Protein AF-A0A355CF87-F1 (afdb_monomer)

Mean predicted aligned error: 5.88 Å

Solvent-accessible surface area (backbone atoms only — not comparable to full-atom values): 4061 Å² total; per-residue (Å²): 110,66,74,66,44,70,74,38,77,69,50,60,74,70,53,89,72,88,83,83,82,77,80,77,50,22,67,56,49,42,52,52,52,51,51,52,31,57,73,73,73,47,82,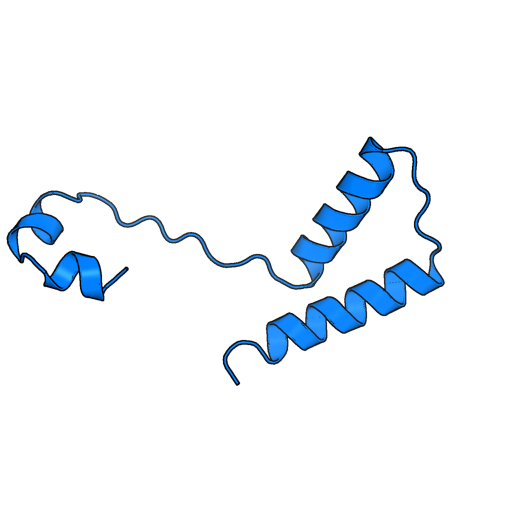77,53,71,70,58,49,54,52,49,36,54,51,34,39,52,48,55,74,53,59,95,116

pLDDT: mean 90.06, std 9.79, range [65.38, 98.25]

Nearest PDB structures (foldseek):
  8jxm-assembly1_E  TM=7.008E-01  e=3.534E+00  Homo sapiens
  8jxl-assembly1_A  TM=7.272E-01  e=4.610E+00  Homo sapiens
  8jak-assembly1_E  TM=7.202E-01  e=7.340E+00  Homo sapiens

Structure (mmCIF, N/CA/C/O backbone):
data_AF-A0A355CF87-F1
#
_entry.id   AF-A0A355CF87-F1
#
loop_
_atom_site.group_PDB
_atom_site.id
_atom_site.type_symbol
_atom_site.label_atom_id
_atom_site.label_alt_id
_atom_site.label_comp_id
_atom_site.label_asym_id
_atom_site.label_entity_id
_atom_site.label_seq_id
_atom_site.pdbx_PDB_ins_code
_atom_site.Cartn_x
_atom_site.Cartn_y
_atom_site.Cartn_z
_atom_site.occupancy
_atom_site.B_iso_or_equiv
_atom_site.auth_seq_id
_atom_site.auth_comp_id
_atom_site.auth_asym_id
_atom_site.auth_atom_id
_atom_site.pdbx_PDB_model_num
ATOM 1 N N . MET A 1 1 ? -12.213 -3.456 16.982 1.00 75.69 1 MET A N 1
ATOM 2 C CA . MET A 1 1 ? -11.831 -2.437 17.984 1.00 75.69 1 MET A CA 1
ATOM 3 C C . MET A 1 1 ? -13.005 -2.098 18.901 1.00 75.69 1 MET A C 1
ATOM 5 O O . MET A 1 1 ? -12.836 -2.162 20.107 1.00 75.69 1 MET A O 1
ATOM 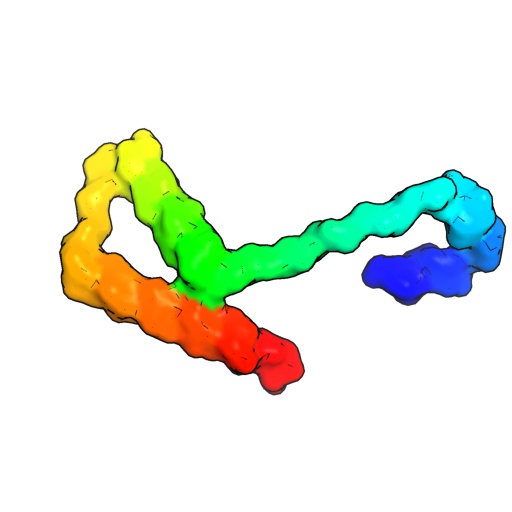9 N N . GLU A 1 2 ? -14.209 -1.857 18.371 1.00 73.69 2 GLU A N 1
ATOM 10 C CA . GLU A 1 2 ? -15.428 -1.655 19.189 1.00 73.69 2 GLU A CA 1
ATOM 11 C C . GLU A 1 2 ? -15.689 -2.785 20.196 1.00 73.69 2 GLU A C 1
ATOM 13 O O . GLU A 1 2 ? -15.753 -2.527 21.389 1.00 73.69 2 GLU A O 1
ATOM 18 N N . GLN A 1 3 ? -15.651 -4.047 19.756 1.00 73.00 3 GLN A N 1
ATOM 19 C CA . GLN A 1 3 ? -15.835 -5.211 20.642 1.00 73.00 3 GLN A CA 1
ATOM 20 C C . GLN A 1 3 ? -14.850 -5.281 21.829 1.00 73.00 3 GLN A C 1
ATOM 22 O O . GLN A 1 3 ? -15.170 -5.861 22.860 1.00 73.00 3 GLN A O 1
ATOM 27 N N . PHE A 1 4 ? -13.650 -4.704 21.700 1.00 73.56 4 PHE A N 1
ATOM 28 C CA . PHE A 1 4 ? -12.669 -4.646 22.790 1.00 73.56 4 PHE A CA 1
ATOM 29 C C . PHE A 1 4 ? -12.993 -3.529 23.791 1.00 73.56 4 PHE A C 1
ATOM 31 O O . PHE A 1 4 ? -12.753 -3.686 24.984 1.00 73.56 4 PHE A O 1
ATOM 38 N N . MET A 1 5 ? -13.573 -2.420 23.320 1.00 72.56 5 MET A N 1
ATOM 39 C CA . MET A 1 5 ? -14.043 -1.333 24.185 1.00 72.56 5 MET A CA 1
ATOM 40 C C . MET A 1 5 ? -15.276 -1.744 24.985 1.00 72.56 5 MET A C 1
ATOM 42 O O . MET A 1 5 ? -15.377 -1.414 26.164 1.00 72.56 5 MET A O 1
ATOM 46 N N . ASP A 1 6 ? -16.174 -2.509 24.364 1.00 74.75 6 ASP A N 1
ATOM 47 C CA . ASP A 1 6 ? -17.423 -2.960 24.986 1.00 74.75 6 ASP A CA 1
ATOM 48 C C . ASP A 1 6 ? -17.202 -4.029 26.067 1.00 74.75 6 ASP A C 1
ATOM 50 O O . ASP A 1 6 ? -18.081 -4.277 26.892 1.00 74.75 6 ASP A O 1
ATOM 54 N N . ALA A 1 7 ? -16.009 -4.632 26.116 1.00 78.69 7 ALA A N 1
ATOM 55 C CA . ALA A 1 7 ? -15.644 -5.609 27.137 1.00 78.69 7 ALA A CA 1
ATOM 56 C C . ALA A 1 7 ? -15.574 -4.999 28.551 1.00 78.69 7 ALA A C 1
ATOM 58 O O . ALA A 1 7 ? -15.723 -5.723 29.538 1.00 78.69 7 ALA A O 1
ATOM 59 N N . ASN A 1 8 ? -15.351 -3.682 28.674 1.00 73.56 8 ASN A N 1
ATOM 60 C CA . ASN A 1 8 ? -15.425 -2.976 29.951 1.00 73.56 8 ASN A CA 1
ATOM 61 C C . ASN A 1 8 ? -15.715 -1.477 29.757 1.00 73.56 8 ASN A C 1
ATOM 63 O O . ASN A 1 8 ? -14.876 -0.728 29.252 1.00 73.56 8 ASN A O 1
ATOM 67 N N . SER A 1 9 ? -16.863 -1.011 30.260 1.00 67.69 9 SER A N 1
ATOM 68 C CA . SER A 1 9 ? -17.321 0.384 30.149 1.00 67.69 9 SER A CA 1
ATOM 69 C C . SER A 1 9 ? -16.340 1.418 30.726 1.00 67.69 9 SER A C 1
ATOM 71 O O . SER A 1 9 ? -16.332 2.572 30.299 1.00 67.69 9 SER A O 1
ATOM 73 N N . GLY A 1 10 ? -15.458 1.014 31.650 1.00 79.38 10 GLY A N 1
ATOM 74 C CA . GLY A 1 10 ? -14.408 1.873 32.205 1.00 79.38 10 GLY A CA 1
ATOM 75 C C . GLY A 1 10 ? -13.237 2.156 31.253 1.00 79.38 10 GLY A C 1
ATOM 76 O O . GLY A 1 10 ? -12.491 3.109 31.481 1.00 79.38 10 GLY A O 1
ATOM 77 N N . MET A 1 11 ? -13.055 1.367 30.187 1.00 74.06 11 MET A N 1
ATOM 78 C CA . MET A 1 11 ? -11.964 1.564 29.221 1.00 74.06 11 MET A CA 1
ATOM 79 C C . MET A 1 11 ? -12.223 2.756 28.300 1.00 74.06 11 MET A C 1
ATOM 81 O O . MET A 1 11 ? -11.302 3.528 28.043 1.00 74.06 11 MET A O 1
ATOM 85 N N . ALA A 1 12 ? -13.476 2.974 27.891 1.00 73.12 12 ALA A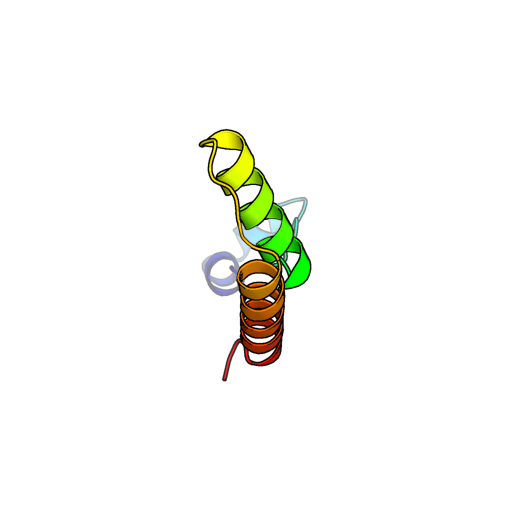 N 1
ATOM 86 C CA . ALA A 1 12 ? -13.864 4.146 27.101 1.00 73.12 12 ALA A CA 1
ATOM 87 C C . ALA A 1 12 ? -13.580 5.466 27.833 1.00 73.12 12 ALA A C 1
ATOM 89 O O . ALA A 1 12 ? -13.143 6.429 27.217 1.00 73.12 12 ALA A O 1
ATOM 90 N N . SER A 1 13 ? -13.733 5.486 29.160 1.00 80.12 13 SER A N 1
ATOM 91 C CA . SER A 1 13 ? -13.415 6.651 29.996 1.00 80.12 13 SER A CA 1
ATOM 92 C C . SER A 1 13 ? -11.912 6.957 30.090 1.00 80.12 13 SER A C 1
ATOM 94 O O . SER A 1 13 ? -11.554 8.104 30.356 1.00 80.12 13 SER A O 1
ATOM 96 N N . ARG A 1 14 ? -11.035 5.955 29.933 1.00 82.81 14 ARG A N 1
ATOM 97 C CA . ARG A 1 14 ? -9.574 6.096 30.103 1.00 82.81 14 ARG A CA 1
ATOM 98 C C . ARG A 1 14 ? -8.833 6.351 28.791 1.00 82.81 14 ARG A C 1
ATOM 100 O O . ARG A 1 14 ? -7.683 6.782 28.825 1.00 82.81 14 ARG A O 1
ATOM 107 N N . ILE A 1 15 ? -9.469 6.095 27.650 1.00 80.06 15 ILE A N 1
ATOM 108 C CA . ILE A 1 15 ? -8.931 6.431 26.331 1.00 80.06 15 ILE A CA 1
ATOM 109 C C . ILE A 1 15 ? -9.429 7.829 25.960 1.00 80.06 15 ILE A C 1
ATOM 111 O O . ILE A 1 15 ? -10.545 8.002 25.488 1.00 80.06 15 ILE A O 1
ATOM 115 N N . ALA A 1 16 ? -8.585 8.834 26.191 1.00 81.50 16 ALA A N 1
ATOM 116 C CA . ALA A 1 16 ? -8.924 10.233 25.925 1.00 81.50 16 ALA A CA 1
ATOM 117 C C . ALA A 1 16 ? -9.088 10.549 24.426 1.00 81.50 16 ALA A C 1
ATOM 119 O O . ALA A 1 16 ? -9.821 11.469 24.070 1.00 81.50 16 ALA A O 1
ATOM 120 N N . TYR A 1 17 ? -8.418 9.789 23.550 1.00 83.75 17 TYR A N 1
ATOM 121 C CA . TYR A 1 17 ? -8.423 10.010 22.106 1.00 83.75 17 TYR A CA 1
ATOM 122 C C . TYR A 1 17 ? -8.538 8.692 21.352 1.00 83.75 17 TYR A C 1
ATOM 124 O O . TYR A 1 17 ? -7.775 7.756 21.590 1.00 83.75 17 TYR A O 1
ATOM 132 N N . LYS A 1 18 ? -9.461 8.648 20.393 1.00 82.25 18 LYS A N 1
ATOM 133 C CA . LYS A 1 18 ? -9.546 7.581 19.399 1.00 82.25 18 LYS A CA 1
ATOM 134 C C . LYS A 1 18 ? -8.900 8.093 18.116 1.00 82.25 18 LYS A C 1
ATOM 136 O O . LYS A 1 18 ? -9.415 9.021 17.503 1.00 82.25 18 LYS A O 1
ATOM 141 N N . ILE A 1 19 ? -7.769 7.506 17.740 1.00 88.56 19 ILE A N 1
ATOM 142 C CA . ILE A 1 19 ? -7.120 7.779 16.456 1.00 88.56 19 ILE A CA 1
ATOM 143 C C . ILE A 1 19 ? -7.527 6.659 15.507 1.00 88.56 19 ILE A C 1
ATOM 145 O O . ILE A 1 19 ? -7.327 5.482 15.809 1.00 88.56 19 ILE A O 1
ATOM 149 N N . GLU A 1 20 ? -8.138 7.026 14.387 1.00 87.31 20 GLU A N 1
ATOM 150 C CA . GLU A 1 20 ? -8.505 6.076 13.345 1.00 87.31 20 GLU A CA 1
ATOM 151 C C . GLU A 1 20 ? -7.354 5.945 12.353 1.00 87.31 20 GLU A C 1
ATOM 153 O O . GLU A 1 20 ? -6.827 6.939 11.856 1.00 87.31 20 GLU A O 1
ATOM 158 N N . PHE A 1 21 ? -6.964 4.703 12.087 1.00 90.75 21 PHE A N 1
ATOM 159 C CA . PHE A 1 21 ? -5.975 4.356 11.077 1.00 90.75 21 PHE A CA 1
ATOM 160 C C . PHE A 1 21 ? -6.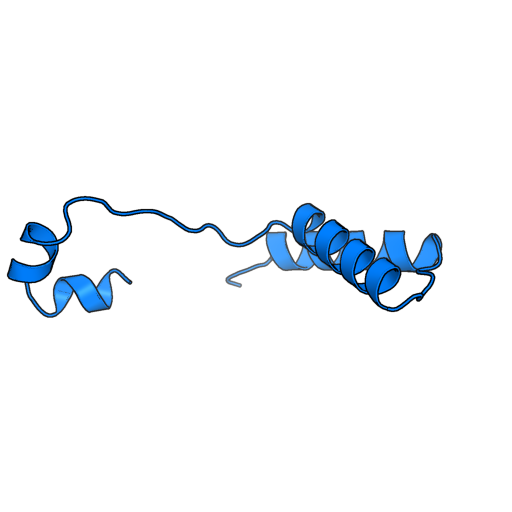739 3.709 9.922 1.00 90.75 21 PHE A C 1
ATOM 162 O O . PHE A 1 21 ? -7.058 2.521 10.016 1.00 90.75 21 PHE A O 1
ATOM 169 N N . PRO A 1 22 ? -7.136 4.477 8.893 1.00 91.19 22 PRO A N 1
ATOM 170 C CA . PRO A 1 22 ? -7.812 3.900 7.741 1.00 91.19 22 PRO A CA 1
ATOM 171 C C . PRO A 1 22 ? -6.853 2.983 6.975 1.00 91.19 22 PRO A C 1
ATOM 173 O O . PRO A 1 22 ? -5.64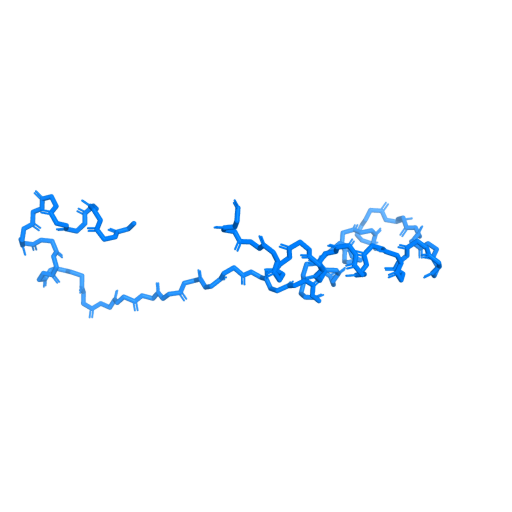5 3.222 6.949 1.00 91.19 22 PRO A O 1
ATOM 176 N N . ASP A 1 23 ? -7.392 1.957 6.315 1.00 93.94 23 ASP A N 1
ATOM 177 C CA . ASP A 1 23 ? -6.602 1.181 5.358 1.00 93.94 23 ASP A CA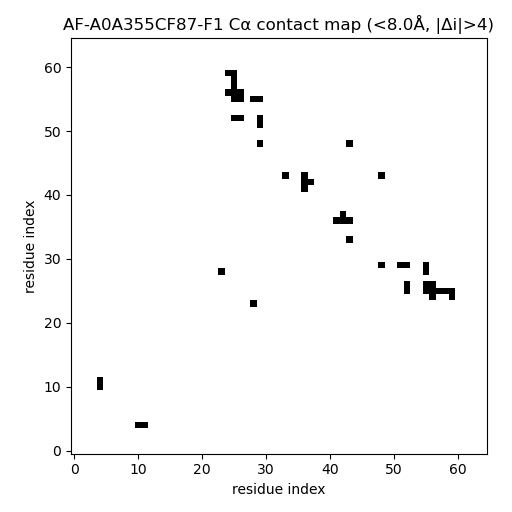 1
ATOM 178 C C . ASP A 1 23 ? -6.118 2.088 4.223 1.00 93.94 23 ASP A C 1
ATOM 180 O O . ASP A 1 23 ? -6.878 2.936 3.736 1.00 93.94 23 ASP A O 1
ATOM 184 N N . TYR A 1 24 ? -4.909 1.819 3.732 1.00 96.56 24 TYR A N 1
ATOM 185 C CA . TYR A 1 24 ? -4.420 2.411 2.494 1.00 96.56 24 TYR A CA 1
ATOM 186 C C . TYR A 1 24 ? -5.355 2.099 1.327 1.00 96.56 24 TYR A C 1
ATOM 188 O O . TYR A 1 24 ? -5.831 0.970 1.159 1.00 96.56 24 TYR A O 1
ATOM 196 N N . ASN A 1 25 ? -5.593 3.104 0.494 1.00 96.25 25 ASN A N 1
ATOM 197 C CA . ASN A 1 25 ? -6.310 2.930 -0.755 1.00 96.25 25 ASN A CA 1
ATOM 198 C C . ASN A 1 25 ? -5.428 2.249 -1.820 1.00 96.25 25 ASN A C 1
ATOM 200 O O . ASN A 1 25 ? -4.217 2.094 -1.661 1.00 96.25 25 ASN A O 1
ATOM 204 N N . GLY A 1 26 ? -6.040 1.814 -2.925 1.00 97.12 26 GLY A N 1
ATOM 205 C CA . GLY A 1 26 ? -5.320 1.086 -3.977 1.00 97.12 26 GLY A CA 1
ATOM 206 C C . GLY A 1 26 ? -4.165 1.872 -4.617 1.00 97.12 26 GLY A C 1
ATOM 207 O O . GLY A 1 26 ? -3.176 1.266 -5.022 1.00 97.12 26 GLY A O 1
ATOM 208 N N . GLU A 1 27 ? -4.262 3.201 -4.681 1.00 97.38 27 GLU A N 1
ATOM 209 C CA . GLU A 1 27 ? -3.200 4.075 -5.191 1.00 97.38 27 GLU A CA 1
ATOM 210 C C . GLU A 1 27 ? -2.040 4.185 -4.193 1.00 97.38 27 GLU A C 1
ATOM 212 O O . GLU A 1 27 ? -0.882 4.028 -4.574 1.00 97.38 27 GLU A O 1
ATOM 217 N N . GLU A 1 28 ? -2.337 4.357 -2.906 1.00 98.06 28 GLU A N 1
ATOM 218 C CA . GLU A 1 28 ? -1.327 4.382 -1.840 1.00 98.06 28 GLU A CA 1
ATOM 219 C C . GLU A 1 28 ? -0.574 3.046 -1.752 1.00 98.06 28 GLU A C 1
ATOM 221 O O . GLU A 1 28 ? 0.653 3.022 -1.661 1.00 98.06 28 GLU A O 1
ATOM 226 N N . LEU A 1 29 ? -1.282 1.916 -1.866 1.00 98.06 29 LEU A N 1
ATOM 227 C CA . LEU A 1 29 ? -0.662 0.588 -1.920 1.00 98.06 29 LEU A CA 1
ATOM 228 C C . LEU A 1 29 ? 0.246 0.416 -3.146 1.00 98.06 29 LEU A C 1
ATOM 230 O O . LEU A 1 29 ? 1.311 -0.196 -3.047 1.00 98.06 29 LEU A O 1
ATOM 234 N N . HIS A 1 30 ? -0.147 0.965 -4.297 1.00 98.25 30 HIS A N 1
ATOM 235 C CA . HIS A 1 30 ? 0.675 0.949 -5.508 1.00 98.25 30 HIS A CA 1
ATOM 236 C C . HIS A 1 30 ? 1.958 1.770 -5.329 1.00 98.25 30 HIS A C 1
ATOM 238 O O . HIS A 1 30 ? 3.041 1.297 -5.676 1.00 98.25 30 HIS A O 1
ATOM 244 N N . GLN A 1 31 ? 1.868 2.946 -4.706 1.00 98.12 31 GLN A N 1
ATOM 245 C CA . GLN A 1 31 ? 3.035 3.767 -4.378 1.00 98.12 31 GLN A CA 1
ATOM 246 C C . GLN A 1 31 ? 3.984 3.063 -3.401 1.00 98.12 31 GLN A C 1
ATOM 248 O O . GLN A 1 31 ? 5.197 3.061 -3.621 1.00 98.12 31 GLN A O 1
ATOM 253 N N . ILE A 1 32 ? 3.449 2.419 -2.358 1.00 98.12 32 ILE A N 1
ATOM 254 C CA . ILE A 1 32 ? 4.242 1.625 -1.409 1.00 98.12 32 ILE A CA 1
ATOM 255 C C . ILE A 1 32 ? 4.993 0.513 -2.149 1.00 98.12 32 ILE A C 1
ATOM 257 O O . ILE A 1 32 ? 6.202 0.372 -1.976 1.00 98.12 32 ILE A O 1
ATOM 261 N N . PHE A 1 33 ? 4.315 -0.230 -3.027 1.00 97.88 33 PHE A N 1
ATOM 262 C CA . PHE A 1 33 ? 4.944 -1.281 -3.828 1.00 97.88 33 PHE A CA 1
ATOM 263 C C . PHE A 1 33 ? 6.092 -0.752 -4.705 1.00 97.88 33 PHE A C 1
ATOM 265 O O . PHE A 1 33 ? 7.159 -1.365 -4.766 1.00 97.88 33 PHE A O 1
ATOM 272 N N . LEU A 1 34 ? 5.905 0.395 -5.368 1.00 97.62 34 LEU A N 1
ATOM 273 C CA . LEU A 1 34 ? 6.960 1.007 -6.180 1.00 97.62 34 LEU A CA 1
ATOM 274 C C . LEU A 1 34 ? 8.150 1.461 -5.327 1.00 97.62 34 LEU A C 1
ATOM 276 O O . LEU A 1 34 ? 9.294 1.279 -5.743 1.00 97.62 34 LEU A O 1
ATOM 280 N N . SER A 1 35 ? 7.891 1.997 -4.132 1.00 97.69 35 SER A N 1
ATOM 281 C CA . SER A 1 35 ? 8.929 2.366 -3.164 1.00 97.69 35 SER A CA 1
ATOM 282 C C . SER A 1 35 ? 9.751 1.147 -2.725 1.00 97.69 35 SER A C 1
ATOM 284 O O . SER A 1 35 ? 10.979 1.203 -2.709 1.00 97.69 35 SER A O 1
ATOM 286 N N . MET A 1 36 ? 9.094 0.010 -2.470 1.00 97.75 36 MET A N 1
ATOM 287 C CA . MET A 1 36 ? 9.772 -1.255 -2.158 1.00 97.75 36 MET A CA 1
ATOM 288 C C . MET A 1 36 ? 10.639 -1.740 -3.326 1.00 97.75 36 MET A C 1
ATOM 290 O O . MET A 1 36 ? 11.804 -2.067 -3.124 1.00 97.75 36 MET A O 1
ATOM 294 N N . CYS A 1 37 ? 10.114 -1.709 -4.558 1.00 97.19 37 CYS A N 1
ATOM 295 C CA . CYS A 1 37 ? 10.896 -2.075 -5.743 1.00 97.19 37 CYS A CA 1
ATOM 296 C C . CYS A 1 37 ? 12.157 -1.213 -5.870 1.00 97.19 37 CYS A C 1
ATOM 298 O O . CYS A 1 37 ? 13.242 -1.740 -6.089 1.00 97.19 37 CYS A O 1
ATOM 300 N N . GLN A 1 38 ? 12.030 0.105 -5.698 1.00 95.50 38 GLN A N 1
ATOM 301 C CA . GLN A 1 38 ? 13.172 1.018 -5.755 1.00 95.50 38 GLN A CA 1
ATOM 302 C C . GLN A 1 38 ? 14.192 0.740 -4.646 1.00 95.50 38 GLN A C 1
ATOM 304 O O . GLN A 1 38 ? 15.392 0.757 -4.919 1.00 95.50 38 GLN A O 1
ATOM 309 N N . GLY A 1 39 ? 13.729 0.455 -3.425 1.00 96.88 39 GLY A N 1
ATOM 310 C CA . GLY A 1 39 ? 14.587 0.115 -2.288 1.00 96.88 39 GLY A CA 1
ATOM 311 C C . GLY A 1 39 ? 15.427 -1.144 -2.517 1.00 96.88 39 GLY A C 1
ATOM 312 O O . GLY A 1 39 ? 16.605 -1.161 -2.166 1.00 96.88 39 GLY A O 1
ATOM 313 N N . ASP A 1 40 ? 14.855 -2.148 -3.184 1.00 96.31 40 ASP A N 1
ATOM 314 C CA . ASP A 1 40 ? 15.514 -3.427 -3.480 1.00 96.31 40 ASP A CA 1
ATOM 315 C C . ASP A 1 40 ? 16.238 -3.442 -4.845 1.00 96.31 40 ASP A C 1
ATOM 317 O O . ASP A 1 40 ? 16.776 -4.467 -5.272 1.00 96.31 40 ASP A O 1
ATOM 321 N N . GLY A 1 41 ? 16.266 -2.308 -5.556 1.00 96.19 41 GLY A N 1
ATOM 322 C CA . GLY A 1 41 ? 16.898 -2.180 -6.874 1.00 96.19 41 GLY A CA 1
ATOM 323 C C . GLY A 1 41 ? 16.140 -2.881 -8.008 1.00 96.19 41 GLY A C 1
ATOM 324 O O . GLY A 1 41 ? 16.709 -3.150 -9.068 1.00 96.19 41 GLY A O 1
ATOM 325 N N . TRP A 1 42 ? 14.864 -3.197 -7.802 1.00 97.06 42 TRP A N 1
ATOM 326 C CA . TRP A 1 42 ? 13.990 -3.787 -8.807 1.00 97.06 42 TRP A CA 1
ATOM 327 C C . TRP A 1 42 ? 13.352 -2.716 -9.685 1.00 97.06 42 TRP A C 1
ATOM 329 O O . TRP A 1 42 ? 12.926 -1.653 -9.233 1.00 97.06 42 TRP A O 1
ATOM 339 N N . ILE A 1 43 ? 13.226 -3.036 -10.970 1.00 94.62 43 ILE A N 1
ATOM 340 C CA . ILE A 1 43 ? 12.504 -2.208 -11.932 1.00 94.62 43 ILE A CA 1
ATOM 341 C C . ILE A 1 43 ? 11.130 -2.833 -12.133 1.00 94.62 43 ILE A C 1
ATOM 343 O O . ILE A 1 43 ? 11.033 -3.984 -12.552 1.00 94.62 43 ILE A O 1
ATOM 347 N N . CYS A 1 44 ? 10.075 -2.065 -11.865 1.00 96.12 44 CYS A N 1
ATOM 348 C CA . CYS A 1 44 ? 8.712 -2.437 -12.224 1.00 96.12 44 CYS A CA 1
ATOM 349 C C . CYS A 1 44 ? 8.411 -1.933 -13.647 1.00 96.12 44 CYS A C 1
ATOM 351 O O . CYS A 1 44 ? 8.365 -0.715 -13.850 1.00 96.12 44 CYS A O 1
ATOM 353 N N . PRO A 1 45 ? 8.223 -2.823 -14.642 1.00 97.50 45 PRO A N 1
ATOM 354 C CA . PRO A 1 45 ? 7.879 -2.412 -15.998 1.00 97.50 45 PRO A CA 1
ATOM 355 C C . PRO A 1 45 ? 6.566 -1.605 -16.046 1.00 97.50 45 PRO A C 1
ATOM 357 O O . PRO A 1 45 ? 5.658 -1.877 -15.253 1.00 97.50 45 PRO A O 1
ATOM 360 N N . PRO A 1 46 ? 6.417 -0.629 -16.964 1.00 96.62 46 PRO A N 1
ATOM 361 C CA . PRO A 1 46 ? 5.239 0.245 -16.999 1.00 96.62 46 PRO A CA 1
ATOM 362 C C . PRO A 1 46 ? 3.901 -0.493 -17.161 1.00 96.62 46 PRO A C 1
ATOM 364 O O . PRO A 1 46 ? 2.908 -0.117 -16.542 1.00 96.62 46 PRO A O 1
ATOM 367 N N . ASP A 1 47 ? 3.871 -1.558 -17.959 1.00 97.81 47 ASP A N 1
ATOM 368 C CA . ASP A 1 47 ? 2.696 -2.402 -18.190 1.00 97.81 47 ASP A CA 1
ATOM 369 C C . ASP A 1 47 ? 2.302 -3.198 -16.936 1.00 97.81 47 ASP A C 1
ATOM 371 O O . ASP A 1 47 ? 1.121 -3.276 -16.586 1.00 97.81 47 ASP A O 1
ATOM 375 N N . VAL A 1 48 ? 3.295 -3.724 -16.214 1.00 97.44 48 VAL A N 1
ATOM 376 C CA . VAL A 1 48 ? 3.096 -4.410 -14.931 1.00 97.44 48 VAL A CA 1
ATOM 377 C C . VAL A 1 48 ? 2.588 -3.429 -13.881 1.00 97.44 48 VAL A C 1
ATOM 379 O O . VAL A 1 48 ? 1.619 -3.729 -13.185 1.00 97.44 48 VAL A O 1
ATOM 382 N N . SER A 1 49 ? 3.193 -2.243 -13.806 1.00 97.56 49 SER A N 1
ATOM 383 C CA . SER A 1 49 ? 2.794 -1.180 -12.884 1.00 97.56 49 SER A CA 1
ATOM 384 C C . SER A 1 49 ? 1.335 -0.769 -13.096 1.00 97.56 49 SER A C 1
ATOM 386 O O . SER A 1 49 ? 0.555 -0.764 -12.143 1.00 97.56 49 SER A O 1
ATOM 388 N N . ALA A 1 50 ? 0.937 -0.517 -14.348 1.00 97.62 50 ALA A N 1
ATOM 389 C CA . ALA A 1 50 ? -0.431 -0.139 -14.693 1.00 97.62 50 ALA A CA 1
ATOM 390 C C . ALA A 1 50 ? -1.439 -1.250 -14.361 1.00 97.62 50 ALA A C 1
ATOM 392 O 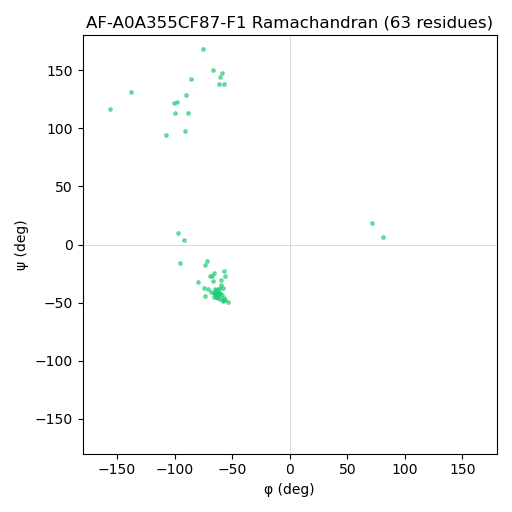O . ALA A 1 50 ? -2.505 -0.992 -13.796 1.00 97.62 50 ALA A O 1
ATOM 393 N N . ARG A 1 51 ? 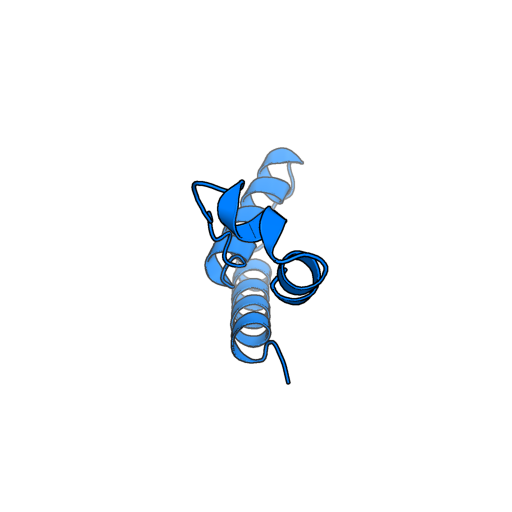-1.099 -2.510 -14.666 1.00 98.25 51 ARG A N 1
ATOM 394 C CA . ARG A 1 51 ? -1.966 -3.648 -14.343 1.00 98.25 51 ARG A CA 1
ATOM 395 C C . ARG A 1 51 ? -2.102 -3.853 -12.837 1.00 98.25 51 ARG A C 1
ATOM 397 O O . ARG A 1 51 ? -3.206 -4.119 -12.365 1.00 98.25 51 ARG A O 1
ATOM 404 N N . LEU A 1 52 ? -1.010 -3.728 -12.086 1.00 98.00 52 LEU A N 1
ATOM 405 C CA . LEU A 1 52 ? -1.025 -3.856 -10.632 1.00 98.00 52 LEU A CA 1
ATOM 406 C C . LEU A 1 52 ? -1.875 -2.759 -9.988 1.00 98.00 52 LEU A C 1
ATOM 408 O O . LEU A 1 52 ? -2.695 -3.066 -9.128 1.00 98.00 52 LEU A O 1
ATOM 412 N N . GLN A 1 53 ? -1.742 -1.511 -10.446 1.00 97.94 53 GLN A N 1
ATOM 413 C CA . GLN A 1 53 ? -2.565 -0.399 -9.972 1.00 97.94 53 GLN A CA 1
ATOM 414 C C . GLN A 1 53 ? -4.060 -0.700 -10.150 1.00 97.94 53 GLN A C 1
ATOM 416 O O . GLN A 1 53 ? -4.829 -0.584 -9.198 1.00 97.94 53 GLN A O 1
ATOM 421 N N . ALA A 1 54 ? -4.469 -1.178 -11.331 1.00 97.94 54 ALA A N 1
ATOM 422 C CA . ALA A 1 54 ? -5.861 -1.544 -11.590 1.00 97.94 54 ALA A CA 1
ATOM 423 C C . ALA A 1 54 ? -6.363 -2.667 -10.660 1.00 97.94 54 ALA A C 1
ATOM 425 O O . ALA A 1 54 ? -7.480 -2.591 -10.145 1.00 97.94 54 ALA A O 1
ATOM 426 N N . VAL A 1 55 ? -5.536 -3.689 -10.407 1.00 98.12 55 VAL A N 1
ATOM 427 C CA . VAL A 1 55 ? -5.869 -4.788 -9.484 1.00 98.12 55 VAL A CA 1
ATOM 428 C C . VAL A 1 55 ? -6.027 -4.281 -8.049 1.00 98.12 55 VAL A C 1
ATOM 430 O O . VAL A 1 55 ? -7.000 -4.638 -7.389 1.00 98.12 55 VAL A O 1
ATOM 433 N N . LEU A 1 56 ? -5.116 -3.429 -7.572 1.00 97.81 56 LEU A N 1
ATOM 434 C CA . LEU A 1 56 ? -5.165 -2.870 -6.217 1.00 97.81 56 LEU A CA 1
ATOM 435 C C . LEU A 1 56 ? -6.373 -1.946 -6.023 1.00 97.81 56 LEU A C 1
ATOM 437 O O . LEU A 1 56 ? -7.059 -2.035 -5.004 1.00 97.81 56 LEU A O 1
ATOM 441 N N . MET A 1 57 ? -6.689 -1.109 -7.016 1.00 97.25 57 MET A N 1
ATOM 442 C CA . MET A 1 57 ? -7.900 -0.284 -7.002 1.00 97.25 57 MET A CA 1
ATOM 443 C C . MET A 1 57 ? -9.164 -1.145 -6.941 1.00 97.25 57 MET A C 1
ATOM 445 O O . MET A 1 57 ? -10.035 -0.897 -6.107 1.00 97.25 57 MET A O 1
ATOM 449 N N . ALA A 1 58 ? -9.255 -2.184 -7.775 1.00 97.06 58 ALA A N 1
ATOM 450 C CA . ALA A 1 58 ? -10.398 -3.091 -7.783 1.00 97.06 58 ALA A CA 1
ATOM 451 C C . ALA A 1 58 ? -10.526 -3.874 -6.465 1.00 97.06 58 ALA A C 1
ATOM 453 O O . ALA A 1 58 ? -11.639 -4.052 -5.969 1.00 97.06 58 ALA A O 1
ATOM 454 N N . ALA A 1 59 ? -9.412 -4.314 -5.874 1.00 96.00 59 ALA A N 1
ATOM 455 C CA . ALA A 1 59 ? -9.405 -4.994 -4.582 1.00 96.00 59 ALA A CA 1
ATOM 456 C C . ALA A 1 59 ? -9.917 -4.076 -3.463 1.00 96.00 59 ALA A C 1
ATOM 458 O O . ALA A 1 59 ? -10.782 -4.478 -2.687 1.00 96.00 59 ALA A O 1
ATOM 459 N N . TYR A 1 60 ? -9.456 -2.822 -3.427 1.00 95.25 60 TYR A N 1
ATOM 460 C CA . TYR A 1 60 ? -9.923 -1.840 -2.449 1.00 95.25 60 TYR A CA 1
ATOM 461 C C . TYR A 1 60 ? -11.416 -1.527 -2.607 1.00 95.25 60 TYR A C 1
ATOM 463 O O . TYR A 1 60 ? -12.145 -1.465 -1.622 1.00 9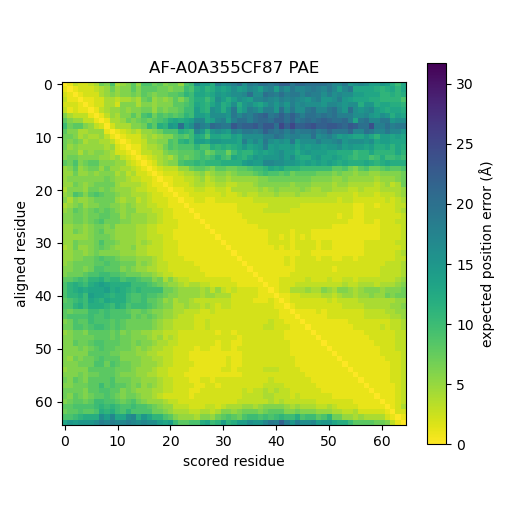5.25 60 TYR A O 1
ATOM 471 N N . GLN A 1 61 ? -11.899 -1.375 -3.843 1.00 94.25 61 GLN A N 1
ATOM 472 C CA . GLN A 1 61 ? -13.314 -1.104 -4.125 1.00 94.25 61 GLN A CA 1
ATOM 473 C C . GLN A 1 61 ? -14.239 -2.271 -3.759 1.00 94.25 61 GLN A C 1
ATOM 475 O O . GLN A 1 61 ? -15.390 -2.047 -3.395 1.00 94.25 61 GLN A O 1
ATOM 480 N N . ASN A 1 62 ? -13.750 -3.507 -3.858 1.00 95.25 62 ASN A N 1
ATOM 481 C CA . ASN A 1 62 ? -14.521 -4.709 -3.541 1.00 95.25 62 ASN A CA 1
ATOM 482 C C . ASN A 1 62 ? -14.268 -5.237 -2.122 1.00 95.25 62 ASN A C 1
ATOM 484 O O . ASN A 1 62 ? -14.720 -6.335 -1.799 1.00 95.25 62 ASN A O 1
ATOM 488 N N . ARG A 1 63 ? -13.563 -4.486 -1.267 1.00 87.88 63 ARG A N 1
ATOM 489 C CA . ARG A 1 63 ? -13.277 -4.921 0.104 1.00 87.88 63 ARG A CA 1
ATOM 490 C C . ARG A 1 63 ? -14.570 -5.117 0.903 1.00 87.88 63 ARG A C 1
ATOM 492 O O . ARG A 1 63 ? -15.485 -4.298 0.826 1.00 87.88 63 ARG A O 1
ATOM 499 N N . GLY A 1 64 ? -14.631 -6.190 1.689 1.00 82.12 64 GLY A N 1
ATOM 500 C CA . GLY A 1 64 ? -15.775 -6.492 2.558 1.00 82.12 64 GLY A CA 1
ATOM 501 C C . GLY A 1 64 ? -16.979 -7.150 1.870 1.00 82.12 64 GLY A C 1
ATOM 502 O O . GLY A 1 64 ? -18.008 -7.315 2.523 1.00 82.12 64 GLY A O 1
ATOM 503 N N . ARG A 1 65 ? -16.863 -7.518 0.587 1.00 65.38 65 ARG A N 1
ATOM 504 C CA . ARG A 1 65 ? -17.705 -8.548 -0.046 1.00 65.38 65 ARG A CA 1
ATOM 505 C C . ARG A 1 65 ? -17.160 -9.938 0.248 1.00 65.38 65 ARG A C 1
ATOM 507 O O . ARG A 1 65 ? -18.002 -10.854 0.353 1.00 65.38 65 ARG A O 1
#

Sequence (65 aa):
MEQFMDANSGMASRIAYKIEFPDYNGEELHQIFLSMCQGDGWICPPDVSARLQAVLMAAYQNRGR

Secondary structure (DSSP, 8-state):
-HHHHTT-HHHHHH-------PPPPHHHHHHHHHHHHHHTT----HHHHHHHHHHHHHHHHTTT-

Foldseek 3Di:
DVVVCVVDVVVVVVPPDDDDDDDDALVRVLVVVVVVCVVVVHDQDPVNSVVSSVVRNVCRVPPPD

Radius of gyration: 18.36 Å; Cα contacts (8 Å, |Δi|>4): 25; chains: 1; bounding box: 35×19×50 Å